Protein AF-A0A259NEH1-F1 (afdb_monomer_lite)

pLDDT: mean 72.56, std 15.5, range [37.28, 90.88]

Secondary structure (DSSP, 8-state):
-HHHHTT--TTTS-SEEEEE-TT----SHHHHHHHHHHHHHHHHTT-EEEEES--HHHHHH-SSGGGT----TTT-TT---------

Radius of gyration: 13.17 Å; chains: 1; bounding box: 35×33×28 Å

Sequence (87 aa):
MAQFQNLFSPKEDPEHVVIEFKRSKVMDHSAVEAIDTLAARYQAEGKRLHLRHLSPDCLELLEKAKEMVEVNTYEDPHYHIADSKLG

Foldseek 3Di:
DVPPLVVDDLQPDDLEAEDECPPPPPPDPVVLVSLLVNLVSNVVVNGAYEYEPDDPVSLVSRDRCVVRYDYPCPVPVPDDPPPPPDD

Structure (mmCIF, N/CA/C/O backbone):
data_AF-A0A259NEH1-F1
#
_entry.id   AF-A0A259NEH1-F1
#
loop_
_atom_site.group_PDB
_atom_site.id
_atom_site.type_symbol
_atom_site.label_atom_id
_atom_site.label_alt_id
_atom_site.label_comp_id
_atom_site.label_asym_id
_atom_site.label_entity_id
_atom_site.label_seq_id
_atom_site.pdbx_PDB_ins_code
_atom_site.Cartn_x
_atom_site.Cartn_y
_atom_site.Cartn_z
_atom_site.occupancy
_atom_site.B_iso_or_equiv
_atom_site.auth_seq_id
_atom_site.auth_comp_id
_atom_site.auth_asym_id
_atom_site.auth_atom_id
_atom_site.pdbx_PDB_model_num
ATOM 1 N N . MET A 1 1 ? 6.759 13.472 -2.013 1.00 49.53 1 MET A N 1
ATOM 2 C CA . MET A 1 1 ? 6.488 12.250 -1.216 1.00 49.53 1 MET A CA 1
ATOM 3 C C . MET A 1 1 ? 5.207 12.335 -0.376 1.00 49.53 1 MET A C 1
ATOM 5 O O . MET A 1 1 ? 4.532 11.325 -0.270 1.00 49.53 1 MET A O 1
ATOM 9 N N . ALA A 1 2 ? 4.788 13.503 0.137 1.00 53.62 2 ALA A N 1
ATOM 10 C CA . ALA A 1 2 ? 3.552 13.632 0.937 1.00 53.62 2 ALA A CA 1
ATOM 11 C C . ALA A 1 2 ? 2.220 13.430 0.170 1.00 53.62 2 ALA A C 1
ATOM 13 O O . ALA A 1 2 ? 1.168 13.306 0.784 1.00 53.62 2 ALA A O 1
ATOM 14 N N . GLN A 1 3 ? 2.235 13.399 -1.165 1.00 66.25 3 GLN A N 1
ATOM 15 C CA . GLN A 1 3 ? 1.000 13.441 -1.953 1.00 66.25 3 GLN A CA 1
ATOM 16 C C . GLN A 1 3 ? 0.309 12.079 -2.110 1.00 66.25 3 GLN A C 1
ATOM 18 O O . GLN A 1 3 ? -0.903 12.060 -2.247 1.00 66.25 3 GLN A O 1
ATOM 23 N N . PHE A 1 4 ? 1.040 10.957 -2.045 1.00 75.44 4 PHE A N 1
ATOM 24 C CA . PHE A 1 4 ? 0.453 9.613 -2.172 1.00 75.44 4 PHE A CA 1
ATOM 25 C C . PHE A 1 4 ? -0.307 9.199 -0.909 1.00 75.44 4 PHE A C 1
ATOM 27 O O . PHE A 1 4 ? -1.455 8.790 -0.990 1.00 75.44 4 PHE A O 1
ATOM 34 N N . GLN A 1 5 ? 0.301 9.366 0.269 1.00 75.56 5 GLN A N 1
ATOM 35 C CA . GLN A 1 5 ? -0.304 8.941 1.538 1.00 75.56 5 GLN A CA 1
ATOM 36 C C . GLN A 1 5 ? -1.573 9.727 1.897 1.00 75.56 5 GLN A C 1
ATOM 38 O O . GLN A 1 5 ? -2.421 9.204 2.614 1.00 75.56 5 GLN A O 1
ATOM 43 N N . ASN A 1 6 ? -1.704 10.960 1.398 1.00 81.12 6 ASN A N 1
ATOM 44 C CA . ASN A 1 6 ? -2.885 11.802 1.600 1.00 81.12 6 ASN A CA 1
ATOM 45 C C . ASN A 1 6 ? -4.081 11.391 0.728 1.00 81.12 6 ASN A C 1
ATOM 47 O O . ASN A 1 6 ? -5.171 11.914 0.926 1.00 81.12 6 ASN A O 1
ATOM 51 N N . LEU A 1 7 ? -3.888 10.485 -0.238 1.00 82.44 7 LEU A N 1
ATOM 52 C CA . LEU A 1 7 ? -4.984 9.932 -1.041 1.00 82.44 7 LEU A CA 1
ATOM 53 C C . LEU A 1 7 ? -5.773 8.857 -0.288 1.00 82.44 7 LEU A C 1
ATOM 55 O O . LEU A 1 7 ? -6.816 8.432 -0.772 1.00 82.44 7 LEU A O 1
ATOM 59 N N . PHE A 1 8 ? -5.268 8.414 0.864 1.00 85.62 8 PHE A N 1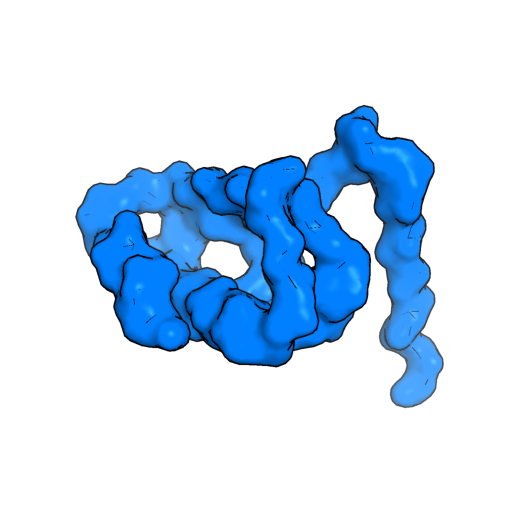
ATOM 60 C CA . PHE A 1 8 ? -5.811 7.298 1.621 1.00 85.62 8 PHE A CA 1
ATOM 61 C C . PHE A 1 8 ? -6.159 7.737 3.040 1.00 85.62 8 PHE A C 1
ATOM 63 O O . PHE A 1 8 ? -5.366 8.392 3.728 1.00 85.62 8 PHE A O 1
ATOM 70 N N . SER A 1 9 ? -7.321 7.294 3.501 1.00 88.12 9 SER A N 1
ATOM 71 C CA . SER A 1 9 ? -7.831 7.525 4.844 1.00 88.12 9 SER A CA 1
ATOM 72 C C . SER A 1 9 ? -8.057 6.173 5.514 1.00 88.12 9 SER A C 1
ATOM 74 O O . SER A 1 9 ? -9.194 5.714 5.568 1.00 88.12 9 SER A O 1
ATOM 76 N N . PRO A 1 10 ? -7.02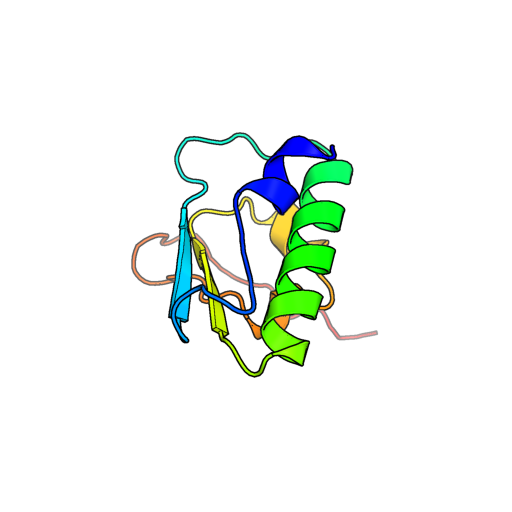4 5.537 6.109 1.00 88.69 10 PRO A N 1
ATOM 77 C CA . PRO A 1 10 ? -7.129 4.184 6.658 1.00 88.69 10 PRO A CA 1
ATOM 78 C C . PRO A 1 10 ? -8.291 3.973 7.626 1.00 88.69 10 PRO A C 1
ATOM 80 O O . PRO A 1 10 ? -8.767 2.859 7.746 1.00 88.69 10 PRO A O 1
ATOM 83 N N . LYS A 1 11 ? -8.794 5.017 8.293 1.00 87.94 11 LYS A N 1
ATOM 84 C CA . LYS A 1 11 ? -9.982 4.936 9.158 1.00 87.94 11 LYS A CA 1
ATOM 85 C C . LYS A 1 11 ? -11.301 4.884 8.389 1.00 87.94 11 LYS A C 1
ATOM 87 O O . LYS A 1 11 ? -12.187 4.128 8.773 1.00 87.94 11 LYS A O 1
ATOM 92 N N . GLU A 1 12 ? -11.408 5.634 7.302 1.00 90.50 12 GLU A N 1
ATOM 93 C CA . GLU A 1 12 ? -12.630 5.783 6.501 1.00 90.50 12 GLU A CA 1
ATOM 94 C C . GLU A 1 12 ? -12.687 4.809 5.319 1.00 90.50 12 GLU A C 1
ATOM 96 O O . GLU A 1 12 ? -13.765 4.495 4.823 1.00 90.50 12 GLU A O 1
ATOM 101 N N . ASP A 1 13 ? -11.535 4.293 4.899 1.00 90.81 13 ASP A N 1
ATOM 102 C CA . ASP A 1 13 ? -11.421 3.367 3.781 1.00 90.81 13 ASP A CA 1
ATOM 103 C C . ASP A 1 13 ? -12.089 2.012 4.075 1.00 90.81 13 ASP A C 1
ATOM 105 O O . ASP A 1 13 ? -12.231 1.619 5.236 1.00 90.81 13 ASP A O 1
ATOM 109 N N . PRO A 1 14 ? -12.499 1.254 3.048 1.00 90.88 14 PRO A N 1
ATOM 110 C CA . PRO A 1 14 ? -13.062 -0.079 3.242 1.00 90.88 14 PRO A CA 1
ATOM 111 C C . PRO A 1 14 ? -12.050 -1.050 3.870 1.00 90.88 14 PRO A C 1
ATOM 113 O O . PRO A 1 14 ? -10.841 -0.835 3.831 1.00 90.88 14 PRO A O 1
ATOM 116 N N . GLU A 1 15 ? -12.552 -2.157 4.429 1.00 88.44 15 GLU A N 1
ATOM 117 C CA . GLU A 1 15 ? -11.718 -3.206 5.040 1.00 88.44 15 GLU A CA 1
ATOM 118 C C . GLU A 1 15 ? -10.691 -3.789 4.053 1.00 88.44 15 GLU A C 1
ATOM 120 O O . GLU A 1 15 ? -9.601 -4.175 4.463 1.00 88.44 15 GLU A O 1
ATOM 125 N N . HIS A 1 16 ? -11.019 -3.812 2.758 1.00 87.62 16 HIS A N 1
ATOM 126 C CA . HIS A 1 16 ? -10.136 -4.274 1.689 1.00 87.62 16 HIS A CA 1
ATOM 127 C C . HIS A 1 16 ? -9.910 -3.136 0.701 1.00 87.62 16 HIS A C 1
ATOM 129 O O . HIS A 1 16 ? -10.844 -2.696 0.029 1.00 87.62 16 HIS A O 1
ATOM 135 N N . VAL A 1 17 ? -8.665 -2.684 0.590 1.00 88.56 17 VAL A N 1
ATOM 136 C CA . VAL A 1 17 ? -8.240 -1.663 -0.374 1.00 88.56 17 VAL A CA 1
ATOM 137 C C . VAL A 1 17 ? -7.318 -2.298 -1.397 1.00 88.56 17 VAL A C 1
ATOM 139 O O . VAL A 1 17 ? -6.417 -3.039 -1.029 1.00 88.56 17 VAL A O 1
ATOM 142 N N . VAL A 1 18 ? -7.525 -2.008 -2.681 1.00 85.94 18 VAL A N 1
ATOM 143 C CA . VAL A 1 18 ? -6.679 -2.512 -3.771 1.00 85.94 18 VAL A CA 1
ATOM 144 C C . VAL A 1 18 ? -5.974 -1.338 -4.444 1.00 85.94 18 VAL A C 1
ATOM 146 O O . VAL A 1 18 ? -6.634 -0.391 -4.871 1.00 85.94 18 VAL A O 1
ATOM 149 N N . ILE A 1 19 ? -4.647 -1.403 -4.564 1.00 83.06 19 ILE A N 1
ATOM 150 C CA . ILE A 1 19 ? -3.826 -0.406 -5.263 1.00 83.06 19 ILE A CA 1
ATOM 151 C C . ILE A 1 19 ? -3.197 -1.044 -6.501 1.00 83.06 19 ILE A C 1
ATOM 153 O O . ILE A 1 19 ? -2.484 -2.044 -6.417 1.00 83.06 19 ILE A O 1
ATOM 157 N N . GLU A 1 20 ? -3.467 -0.440 -7.655 1.00 81.31 20 GLU A N 1
ATOM 158 C CA . GLU A 1 20 ? -3.064 -0.930 -8.971 1.00 81.31 20 GLU A CA 1
ATOM 159 C C . GLU A 1 20 ? -1.896 -0.105 -9.538 1.00 81.31 20 GLU A C 1
ATOM 161 O O . GLU A 1 20 ? -2.044 1.090 -9.810 1.00 81.31 20 GLU A O 1
ATOM 166 N N . PHE A 1 21 ? -0.739 -0.743 -9.742 1.00 76.00 21 PHE A N 1
ATOM 167 C CA . PHE A 1 21 ? 0.487 -0.100 -10.225 1.00 76.00 21 PHE A CA 1
ATOM 168 C C . PHE A 1 21 ? 0.733 -0.266 -11.733 1.00 76.00 21 PHE A C 1
ATOM 170 O O . PHE A 1 21 ? 1.699 0.290 -12.247 1.00 76.00 21 PHE A O 1
ATOM 177 N N . LYS A 1 22 ? -0.179 -0.896 -12.490 1.00 67.88 22 LYS A N 1
ATOM 178 C CA . LYS A 1 22 ? -0.067 -1.162 -13.946 1.00 67.88 22 LYS A CA 1
ATOM 179 C C . LYS A 1 22 ? 0.328 0.028 -14.841 1.00 67.88 22 LYS A C 1
ATOM 181 O O . LYS A 1 22 ? 0.807 -0.173 -15.954 1.00 67.88 22 LYS A O 1
ATOM 186 N N . ARG A 1 23 ? 0.108 1.275 -14.407 1.00 59.84 23 ARG A N 1
ATOM 187 C CA . ARG A 1 23 ? 0.494 2.501 -15.145 1.00 59.84 23 ARG A CA 1
ATOM 188 C C . ARG A 1 23 ? 1.511 3.381 -14.419 1.00 59.84 23 ARG A C 1
ATOM 190 O O . ARG A 1 23 ? 1.857 4.445 -14.925 1.00 59.84 23 ARG A O 1
ATOM 197 N N . SER A 1 24 ? 1.978 2.958 -13.251 1.00 59.44 24 SER A N 1
ATOM 198 C CA . SER A 1 24 ? 2.921 3.708 -12.434 1.00 59.44 24 SER A CA 1
ATOM 199 C C . SER A 1 24 ? 4.274 3.013 -12.477 1.00 59.44 24 SER A C 1
ATOM 201 O O . SER A 1 24 ? 4.429 1.898 -11.990 1.00 59.44 24 SER A O 1
ATOM 203 N N . LYS A 1 25 ? 5.279 3.667 -13.063 1.00 56.94 25 LYS A N 1
ATOM 204 C CA . LYS A 1 25 ? 6.671 3.240 -12.903 1.00 56.94 25 LYS A CA 1
ATOM 205 C C . LYS A 1 25 ? 7.122 3.640 -11.500 1.00 56.94 25 LYS A C 1
ATOM 207 O O . LYS A 1 25 ? 7.619 4.742 -11.292 1.00 56.94 25 LYS A O 1
ATOM 212 N N . VAL A 1 26 ? 6.902 2.754 -10.536 1.00 56.41 26 VAL A N 1
ATOM 213 C CA . VAL A 1 26 ? 7.480 2.860 -9.193 1.00 56.41 26 VAL A CA 1
ATOM 214 C C . VAL A 1 26 ? 8.980 2.602 -9.344 1.00 56.41 26 VAL A C 1
ATOM 216 O O . VAL A 1 26 ? 9.391 1.458 -9.500 1.00 56.41 26 VAL A O 1
ATOM 219 N N . MET A 1 27 ? 9.780 3.665 -9.443 1.00 56.03 27 MET A N 1
ATOM 220 C CA . MET A 1 27 ? 11.216 3.571 -9.766 1.00 56.03 27 MET A CA 1
ATOM 221 C C . MET A 1 27 ? 12.146 4.123 -8.683 1.00 56.03 27 MET A C 1
ATOM 223 O O . MET A 1 27 ? 13.356 4.028 -8.840 1.00 56.03 27 MET A O 1
ATOM 227 N N . ASP A 1 28 ? 11.611 4.625 -7.567 1.00 67.06 28 ASP A N 1
ATOM 228 C CA . ASP A 1 28 ? 12.419 5.253 -6.521 1.00 67.06 28 ASP A CA 1
ATOM 229 C C . ASP A 1 28 ? 12.123 4.645 -5.145 1.00 67.06 28 ASP A C 1
ATOM 231 O O . ASP A 1 28 ? 10.962 4.441 -4.785 1.00 67.06 28 ASP A O 1
ATOM 235 N N . HIS A 1 29 ? 13.167 4.438 -4.335 1.00 69.19 29 HIS A N 1
ATOM 236 C CA . HIS A 1 29 ? 13.091 3.933 -2.950 1.00 69.19 29 HIS A CA 1
ATOM 237 C C . HIS A 1 29 ? 12.022 4.630 -2.095 1.00 69.19 29 HIS A C 1
ATOM 239 O O . HIS A 1 29 ? 11.363 4.016 -1.260 1.00 69.19 29 HIS A O 1
ATOM 245 N N . SER A 1 30 ? 11.802 5.916 -2.356 1.00 76.88 30 SER A N 1
ATOM 246 C CA . SER A 1 30 ? 10.787 6.720 -1.681 1.00 76.88 30 SER A CA 1
ATOM 247 C C . SER A 1 30 ? 9.347 6.238 -1.846 1.00 76.88 30 SER A C 1
ATOM 249 O O . SER A 1 30 ? 8.509 6.454 -0.970 1.00 76.88 30 SER A O 1
ATOM 251 N N . ALA A 1 31 ? 9.033 5.599 -2.969 1.00 76.19 31 ALA A N 1
ATOM 252 C CA . ALA A 1 31 ? 7.706 5.070 -3.218 1.00 76.19 31 ALA A CA 1
ATOM 253 C C . ALA A 1 31 ? 7.479 3.762 -2.448 1.00 76.19 31 ALA A C 1
ATOM 255 O O . ALA A 1 31 ? 6.391 3.561 -1.913 1.00 76.19 31 ALA A O 1
ATOM 256 N N . VAL A 1 32 ? 8.517 2.929 -2.321 1.00 79.69 32 VAL A N 1
ATOM 257 C CA . VAL A 1 32 ? 8.496 1.717 -1.488 1.00 79.69 32 VAL A CA 1
ATOM 258 C C . VAL A 1 32 ? 8.252 2.087 -0.025 1.00 79.69 32 VAL A C 1
ATOM 260 O O . VAL A 1 32 ? 7.336 1.555 0.593 1.00 79.69 32 VAL A O 1
ATOM 263 N N . GLU A 1 33 ? 8.985 3.067 0.508 1.00 84.62 33 GLU A N 1
ATOM 264 C CA . GLU A 1 33 ? 8.805 3.537 1.890 1.00 84.62 33 GLU A CA 1
ATOM 265 C C . GLU A 1 33 ? 7.393 4.096 2.134 1.00 84.62 33 GLU A C 1
ATOM 267 O O . GLU A 1 33 ? 6.772 3.848 3.172 1.00 84.62 33 GLU A O 1
ATOM 272 N N . ALA A 1 34 ? 6.845 4.828 1.159 1.00 84.38 34 ALA A N 1
ATOM 273 C CA . ALA A 1 34 ? 5.490 5.356 1.251 1.00 84.38 34 ALA A CA 1
ATOM 274 C C . ALA A 1 34 ? 4.428 4.246 1.267 1.00 84.38 34 ALA A C 1
ATOM 276 O O . ALA A 1 34 ? 3.453 4.360 2.012 1.00 84.38 34 ALA A O 1
ATOM 277 N N . ILE A 1 35 ? 4.618 3.187 0.476 1.00 85.00 35 ILE A N 1
ATOM 278 C CA . ILE A 1 35 ? 3.756 1.999 0.471 1.00 85.00 35 ILE A CA 1
ATOM 279 C C . ILE A 1 35 ? 3.868 1.259 1.803 1.00 85.00 35 ILE A C 1
ATOM 281 O O . ILE A 1 35 ? 2.844 0.914 2.385 1.00 85.00 35 ILE A O 1
ATOM 285 N N . ASP A 1 36 ? 5.080 1.058 2.315 1.00 87.00 36 ASP A N 1
ATOM 286 C CA . ASP A 1 36 ? 5.306 0.334 3.566 1.00 87.00 36 ASP A CA 1
ATOM 287 C C . ASP A 1 36 ? 4.701 1.071 4.771 1.00 87.00 36 ASP A C 1
ATOM 289 O O . ASP A 1 36 ? 4.012 0.487 5.610 1.00 87.00 36 ASP A O 1
ATOM 293 N N . THR A 1 37 ? 4.853 2.398 4.793 1.00 88.50 37 THR A N 1
ATOM 294 C CA . THR A 1 37 ? 4.194 3.277 5.769 1.00 88.50 37 THR A CA 1
ATOM 295 C C . THR A 1 37 ? 2.675 3.186 5.666 1.00 88.50 37 THR A C 1
ATOM 297 O O . THR A 1 37 ? 1.983 3.143 6.684 1.00 88.50 37 THR A O 1
ATOM 300 N N . LEU A 1 38 ? 2.132 3.158 4.447 1.00 87.69 38 LEU A N 1
ATOM 301 C CA . LEU A 1 38 ? 0.697 3.035 4.232 1.00 87.69 38 LEU A CA 1
ATOM 302 C C . LEU A 1 38 ? 0.182 1.677 4.721 1.00 87.69 38 LEU A C 1
ATOM 304 O O . LEU A 1 38 ? -0.761 1.641 5.505 1.00 87.69 38 LEU A O 1
ATOM 308 N N . ALA A 1 39 ? 0.834 0.582 4.333 1.00 87.31 39 ALA A N 1
ATOM 309 C CA . ALA A 1 39 ? 0.487 -0.769 4.760 1.00 87.31 39 ALA A CA 1
ATOM 310 C C . ALA A 1 39 ? 0.476 -0.893 6.288 1.00 87.31 39 ALA A C 1
ATOM 312 O O . ALA A 1 39 ? -0.506 -1.368 6.851 1.00 87.31 39 ALA A O 1
ATOM 313 N N . ALA A 1 40 ? 1.490 -0.349 6.971 1.00 88.50 40 ALA A N 1
ATOM 314 C CA . ALA A 1 40 ? 1.535 -0.319 8.432 1.00 88.50 40 ALA A CA 1
ATOM 315 C C . ALA A 1 40 ? 0.328 0.410 9.051 1.00 88.50 40 ALA A C 1
ATOM 317 O O . ALA A 1 40 ? -0.215 -0.031 10.063 1.00 88.50 40 ALA A O 1
ATOM 318 N N . ARG A 1 41 ? -0.126 1.514 8.438 1.00 89.94 41 ARG A N 1
ATOM 319 C CA . ARG A 1 41 ? -1.315 2.250 8.899 1.00 89.94 41 ARG A CA 1
ATOM 320 C C . ARG A 1 41 ? -2.595 1.438 8.714 1.00 89.94 41 ARG A C 1
ATOM 322 O O . ARG A 1 41 ? -3.427 1.440 9.611 1.00 89.94 41 ARG A O 1
ATOM 329 N N . TYR A 1 42 ? -2.759 0.743 7.589 1.00 89.88 42 TYR A N 1
ATOM 330 C CA . TYR A 1 42 ? -3.925 -0.123 7.380 1.00 89.88 42 TYR A CA 1
ATOM 331 C C . TYR A 1 42 ? -3.905 -1.337 8.307 1.00 89.88 42 TYR A C 1
ATOM 333 O O . TYR A 1 42 ? -4.930 -1.654 8.902 1.00 89.88 42 TYR A O 1
ATOM 341 N N . GLN A 1 43 ? -2.741 -1.958 8.500 1.00 87.06 43 GLN A N 1
ATOM 342 C CA . GLN A 1 43 ? -2.571 -3.072 9.428 1.00 87.06 43 GLN A CA 1
ATOM 343 C C . GLN A 1 43 ? -2.921 -2.664 10.866 1.00 87.06 43 GLN A C 1
ATOM 345 O O . GLN A 1 43 ? -3.608 -3.409 11.561 1.00 87.06 43 GLN A O 1
ATOM 350 N N . ALA A 1 44 ? -2.515 -1.464 11.296 1.00 89.38 44 ALA A N 1
ATOM 351 C CA . ALA A 1 44 ? -2.860 -0.921 12.611 1.00 89.38 44 ALA A CA 1
ATOM 352 C C . ALA A 1 44 ? -4.373 -0.695 12.799 1.00 89.38 44 ALA A C 1
ATOM 354 O O . ALA A 1 44 ? -4.876 -0.824 13.912 1.00 89.38 44 ALA A O 1
ATOM 355 N N . GLU A 1 45 ? -5.100 -0.399 11.721 1.00 90.38 45 GLU A N 1
ATOM 356 C CA . GLU A 1 45 ? -6.566 -0.278 11.709 1.00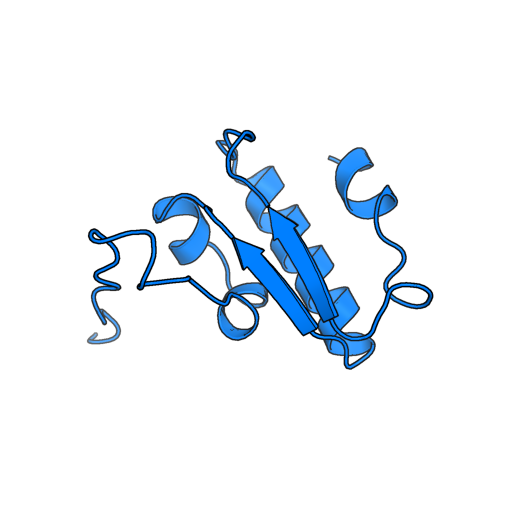 90.38 45 GLU A CA 1
ATOM 357 C C . GLU A 1 45 ? -7.268 -1.630 11.442 1.00 90.38 45 GLU A C 1
ATOM 359 O O . GLU A 1 45 ? -8.490 -1.679 11.311 1.00 90.38 45 GLU A O 1
ATOM 364 N N . GLY A 1 46 ? -6.518 -2.738 11.346 1.00 89.19 46 GLY A N 1
ATOM 365 C CA . GLY A 1 46 ? -7.053 -4.080 11.085 1.00 89.19 46 GLY A CA 1
ATOM 366 C C . GLY A 1 46 ? -7.557 -4.297 9.655 1.00 89.19 46 GLY A C 1
ATOM 367 O O . GLY A 1 46 ? -8.338 -5.213 9.409 1.00 89.19 46 GLY A O 1
ATOM 368 N N . LYS A 1 47 ? -7.131 -3.456 8.710 1.00 89.69 47 LYS A N 1
ATOM 369 C CA . LYS A 1 47 ? -7.572 -3.469 7.312 1.00 89.69 47 LYS A CA 1
ATOM 370 C C . LYS A 1 47 ? -6.527 -4.104 6.404 1.00 89.69 47 LYS A C 1
ATOM 372 O O . LYS A 1 47 ? -5.333 -4.104 6.701 1.00 89.69 47 LYS A O 1
ATOM 377 N N . ARG A 1 48 ? -6.982 -4.644 5.275 1.00 84.50 48 ARG A N 1
ATOM 378 C CA . ARG A 1 48 ? -6.162 -5.352 4.287 1.00 84.50 48 ARG A CA 1
ATOM 379 C C . ARG A 1 48 ? -5.946 -4.486 3.058 1.00 84.50 48 ARG A C 1
ATOM 381 O O . ARG A 1 48 ? -6.858 -3.819 2.574 1.00 84.50 48 ARG A O 1
ATOM 388 N N . LEU A 1 49 ? -4.721 -4.515 2.557 1.00 86.00 49 LEU A N 1
ATOM 389 C CA . LEU A 1 49 ? -4.253 -3.628 1.510 1.00 86.00 49 LEU A CA 1
ATOM 390 C C . LEU A 1 49 ? -3.555 -4.472 0.451 1.00 86.00 49 LEU A C 1
ATOM 392 O O . LEU A 1 49 ? -2.465 -4.973 0.681 1.00 86.00 49 LEU A O 1
ATOM 396 N N . HIS A 1 50 ? -4.201 -4.625 -0.695 1.00 84.31 50 HIS A N 1
ATOM 397 C CA . HIS A 1 50 ? -3.794 -5.494 -1.788 1.00 84.31 50 HIS A CA 1
ATOM 398 C C . HIS A 1 50 ? -3.051 -4.685 -2.845 1.00 84.31 50 HIS A C 1
ATOM 400 O O . HIS A 1 50 ? -3.629 -3.790 -3.462 1.00 84.31 50 HIS A O 1
ATOM 406 N N . LEU A 1 51 ? -1.780 -4.991 -3.087 1.00 80.00 51 LEU A N 1
ATOM 407 C CA . LEU A 1 51 ? -0.978 -4.294 -4.095 1.00 80.00 51 LEU A CA 1
ATOM 408 C C . LEU A 1 51 ? -0.831 -5.158 -5.358 1.00 80.00 51 LEU A C 1
ATOM 410 O O . LEU A 1 51 ? -0.430 -6.315 -5.264 1.00 80.00 51 LEU A O 1
ATOM 414 N N . ARG A 1 52 ? -1.132 -4.607 -6.542 1.00 80.00 52 ARG A N 1
ATOM 415 C CA . ARG A 1 52 ? -1.109 -5.335 -7.829 1.00 80.00 52 ARG A CA 1
ATOM 416 C C . ARG A 1 52 ? -0.163 -4.710 -8.852 1.00 80.00 52 ARG A C 1
ATOM 418 O O . ARG A 1 52 ? -0.004 -3.493 -8.882 1.00 80.00 52 ARG A O 1
ATOM 425 N N . HIS A 1 53 ? 0.433 -5.554 -9.699 1.00 75.75 53 HIS A N 1
ATOM 426 C CA . HIS A 1 53 ? 1.377 -5.175 -10.765 1.00 75.75 53 HIS A CA 1
ATOM 427 C C . HIS A 1 53 ? 2.552 -4.301 -10.284 1.00 75.75 53 HIS A C 1
ATOM 429 O O . HIS A 1 53 ? 3.003 -3.394 -10.986 1.00 75.75 53 HIS A O 1
ATOM 435 N N . LEU A 1 54 ? 3.044 -4.564 -9.070 1.00 75.00 54 LEU A N 1
ATOM 436 C CA . LEU A 1 54 ? 4.315 -4.014 -8.604 1.00 75.00 54 LEU A CA 1
ATOM 437 C C . LEU A 1 54 ? 5.475 -4.714 -9.301 1.00 75.00 54 LEU A C 1
ATOM 439 O O . LEU A 1 54 ? 5.459 -5.932 -9.477 1.00 75.00 54 LEU A O 1
ATOM 443 N N . SER A 1 55 ? 6.507 -3.942 -9.634 1.00 73.56 55 SER A N 1
ATOM 444 C CA . SER A 1 55 ? 7.772 -4.499 -10.103 1.00 73.56 55 SER A CA 1
ATOM 445 C C . SER A 1 55 ? 8.364 -5.444 -9.045 1.00 73.56 55 SER A C 1
ATOM 447 O O . SER A 1 55 ? 8.310 -5.117 -7.854 1.00 73.56 55 SER A O 1
ATOM 449 N N . PRO A 1 56 ? 8.975 -6.570 -9.448 1.00 71.94 56 PRO A N 1
ATOM 450 C CA . PRO A 1 56 ? 9.545 -7.549 -8.523 1.00 71.94 56 PRO A CA 1
ATOM 451 C C . PRO A 1 56 ? 10.596 -6.935 -7.592 1.00 71.94 56 PRO A C 1
ATOM 453 O O . PRO A 1 56 ? 10.554 -7.188 -6.392 1.00 71.94 56 PRO A O 1
ATOM 456 N N . ASP A 1 57 ? 11.436 -6.032 -8.101 1.00 74.88 57 ASP A N 1
ATOM 457 C CA . ASP A 1 57 ? 12.446 -5.337 -7.291 1.00 74.88 57 ASP A CA 1
ATOM 458 C C . ASP A 1 57 ? 11.817 -4.513 -6.156 1.00 74.88 57 ASP A C 1
ATOM 460 O O . ASP A 1 57 ? 12.354 -4.434 -5.056 1.00 74.88 57 ASP A O 1
ATOM 464 N N . CYS A 1 58 ? 10.642 -3.913 -6.387 1.00 74.50 58 CYS A N 1
ATOM 465 C CA . CYS A 1 58 ? 9.929 -3.191 -5.333 1.00 74.50 58 CYS A CA 1
ATOM 466 C C . CYS A 1 58 ? 9.400 -4.150 -4.268 1.00 74.50 58 CYS A C 1
ATOM 468 O O . CYS A 1 58 ? 9.446 -3.809 -3.093 1.00 74.50 58 CYS A O 1
ATOM 470 N N . LEU A 1 59 ? 8.918 -5.333 -4.661 1.00 75.25 59 LEU A N 1
ATOM 471 C CA . LEU A 1 59 ? 8.391 -6.333 -3.729 1.00 75.25 59 LEU A CA 1
ATOM 472 C C . LEU A 1 59 ? 9.468 -6.871 -2.786 1.00 75.25 59 LEU A C 1
ATOM 474 O O . LEU A 1 59 ? 9.172 -7.132 -1.622 1.00 75.25 59 LEU A O 1
ATOM 478 N N . GLU A 1 60 ? 10.705 -7.017 -3.261 1.00 76.38 60 GLU A N 1
ATOM 479 C CA . GLU A 1 60 ? 11.827 -7.432 -2.412 1.00 76.38 60 GLU A CA 1
ATOM 480 C C . GLU A 1 60 ? 12.195 -6.382 -1.361 1.00 76.38 60 GLU A C 1
ATOM 482 O O . GLU A 1 60 ? 12.643 -6.736 -0.273 1.00 76.38 60 GLU A O 1
ATOM 487 N N . LEU A 1 61 ? 11.957 -5.104 -1.664 1.00 78.88 61 LEU A N 1
ATOM 488 C CA . LEU A 1 61 ? 12.227 -3.984 -0.765 1.00 78.88 61 LEU A CA 1
ATOM 489 C C . LEU A 1 61 ? 11.087 -3.708 0.231 1.00 78.88 61 LEU A C 1
ATOM 491 O O . LEU A 1 61 ? 11.275 -2.912 1.149 1.00 78.88 61 LEU A O 1
ATOM 495 N N . LEU A 1 62 ? 9.911 -4.325 0.064 1.00 78.94 62 LEU A N 1
ATOM 496 C CA . LEU A 1 62 ? 8.813 -4.205 1.025 1.00 78.94 62 LEU A CA 1
ATOM 497 C C . LEU A 1 62 ? 9.078 -5.095 2.244 1.00 78.94 62 LEU A C 1
ATOM 499 O O . LEU A 1 62 ? 9.320 -6.295 2.106 1.00 78.94 62 LEU A O 1
ATOM 503 N N . GLU A 1 63 ? 8.944 -4.527 3.442 1.00 79.38 63 GLU A N 1
ATOM 504 C CA . GLU A 1 63 ? 9.069 -5.276 4.695 1.00 79.38 63 GLU A CA 1
ATOM 505 C C . GLU A 1 63 ? 7.695 -5.591 5.295 1.00 79.38 63 GLU A C 1
ATOM 507 O O . GLU A 1 63 ? 7.333 -6.758 5.433 1.00 79.38 63 GLU A O 1
ATOM 512 N N . LYS A 1 64 ? 6.894 -4.565 5.601 1.00 79.50 64 LYS A N 1
ATOM 513 C CA . LYS A 1 64 ? 5.578 -4.687 6.255 1.00 79.50 64 LYS A CA 1
ATOM 514 C C . LYS A 1 64 ? 4.468 -4.931 5.251 1.00 79.50 64 LYS A C 1
ATOM 516 O O . LYS A 1 64 ? 3.561 -5.721 5.491 1.00 79.50 64 LYS A O 1
ATOM 521 N N . ALA A 1 65 ? 4.544 -4.271 4.098 1.00 79.75 65 ALA A N 1
ATOM 522 C CA . ALA A 1 65 ? 3.554 -4.458 3.046 1.00 79.75 65 ALA A CA 1
ATOM 523 C C . ALA A 1 65 ? 3.610 -5.866 2.434 1.00 79.75 65 ALA A C 1
ATOM 525 O O . ALA A 1 65 ? 2.610 -6.311 1.881 1.00 79.75 65 ALA A O 1
ATOM 526 N N . LYS A 1 66 ? 4.742 -6.580 2.557 1.00 75.50 66 LYS A N 1
ATOM 527 C CA . LYS A 1 66 ? 4.980 -7.899 1.950 1.00 75.50 66 LYS A CA 1
ATOM 528 C C . LYS A 1 66 ? 3.928 -8.942 2.329 1.00 75.50 66 LYS A C 1
ATOM 530 O O . LYS A 1 66 ? 3.500 -9.703 1.471 1.00 75.50 66 LYS A O 1
ATOM 535 N N . GLU A 1 67 ? 3.473 -8.942 3.580 1.00 73.25 67 GLU A N 1
ATOM 536 C CA . GLU A 1 67 ? 2.430 -9.860 4.067 1.00 73.25 67 GLU A CA 1
ATOM 537 C C . GLU A 1 67 ? 1.020 -9.491 3.579 1.00 73.25 67 GLU A C 1
ATOM 539 O O . GLU A 1 67 ? 0.096 -10.300 3.647 1.00 73.25 67 GLU A O 1
ATOM 544 N N . MET A 1 68 ? 0.844 -8.261 3.098 1.00 72.06 68 MET A N 1
ATOM 545 C CA . MET A 1 68 ? -0.429 -7.732 2.610 1.00 72.06 68 MET A CA 1
ATOM 546 C C . MET A 1 68 ? -0.514 -7.765 1.076 1.00 72.06 68 MET A C 1
ATOM 548 O O . MET A 1 68 ? -1.591 -7.590 0.512 1.00 72.06 68 MET A O 1
ATOM 552 N N . VAL A 1 69 ? 0.597 -8.028 0.379 1.00 68.94 69 VAL A N 1
ATOM 553 C CA . VAL A 1 69 ? 0.621 -8.095 -1.083 1.00 68.94 69 VAL A CA 1
ATOM 554 C C . VAL A 1 69 ? 0.026 -9.411 -1.582 1.00 68.94 69 VAL A C 1
ATOM 556 O O . VAL A 1 69 ? 0.644 -10.469 -1.494 1.00 68.94 69 VAL A O 1
ATOM 559 N N . GLU A 1 70 ? -1.136 -9.329 -2.225 1.00 64.81 70 GLU A N 1
ATOM 560 C CA . GLU A 1 70 ? -1.647 -10.400 -3.078 1.00 64.81 70 GLU A CA 1
ATOM 561 C C . GLU A 1 70 ? -1.061 -10.284 -4.489 1.00 64.81 70 GLU A C 1
ATOM 563 O O . GLU A 1 70 ? -1.618 -9.624 -5.375 1.00 64.81 70 GLU A O 1
ATOM 568 N N . VAL A 1 71 ? 0.075 -10.947 -4.718 1.00 59.72 71 VAL A N 1
ATOM 569 C CA . VAL A 1 71 ? 0.615 -11.075 -6.073 1.00 59.72 71 VAL A CA 1
ATOM 570 C C . VAL A 1 71 ? -0.237 -12.082 -6.832 1.00 59.72 71 VAL A C 1
ATOM 572 O O . VAL A 1 71 ? -0.239 -13.275 -6.529 1.00 59.72 71 VAL A O 1
ATOM 575 N N . ASN A 1 72 ? -0.988 -11.598 -7.820 1.00 52.16 72 ASN A N 1
ATOM 576 C CA . ASN A 1 72 ? -1.754 -12.456 -8.716 1.00 52.16 72 ASN A CA 1
ATOM 577 C C . ASN A 1 72 ? -0.796 -13.205 -9.656 1.00 52.16 72 ASN A C 1
ATOM 579 O O . ASN A 1 72 ? -0.548 -12.788 -10.782 1.00 52.16 72 ASN A O 1
ATOM 583 N N . THR A 1 73 ? -0.288 -14.347 -9.195 1.00 50.12 73 THR A N 1
ATOM 584 C CA . THR A 1 73 ? 0.497 -15.316 -9.984 1.00 50.12 73 THR A CA 1
ATOM 585 C C . THR A 1 73 ? -0.250 -15.852 -11.209 1.00 50.12 73 THR A C 1
ATOM 587 O O . THR A 1 73 ? 0.374 -16.388 -12.118 1.00 50.12 73 THR A O 1
ATOM 590 N N . TYR A 1 74 ? -1.579 -15.710 -11.254 1.00 44.59 74 TYR A N 1
ATOM 591 C CA . TYR A 1 74 ? -2.418 -16.193 -12.353 1.00 44.59 74 TYR A CA 1
ATOM 592 C C . TYR A 1 74 ? -2.440 -15.280 -13.590 1.00 44.59 74 TYR A C 1
ATOM 594 O O . TYR A 1 74 ? -2.665 -15.783 -14.688 1.00 44.59 74 TYR A O 1
ATOM 602 N N . GLU A 1 75 ? -2.215 -13.969 -13.442 1.00 46.97 75 GLU A N 1
ATOM 603 C CA . GLU A 1 75 ? -2.188 -13.025 -14.577 1.00 46.97 75 GLU A CA 1
ATOM 604 C C . GLU A 1 75 ? -0.760 -12.678 -15.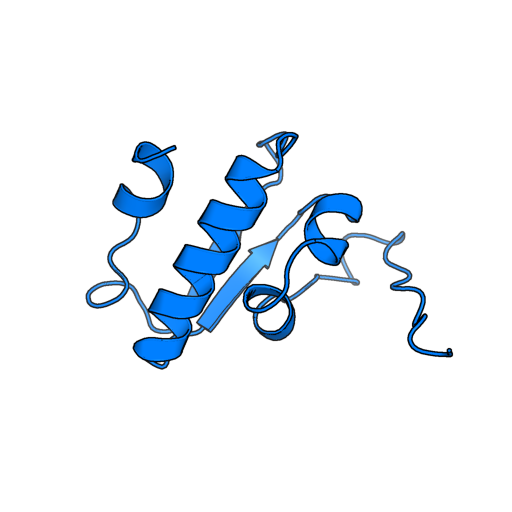034 1.00 46.97 75 GLU A C 1
ATOM 606 O O . GLU A 1 75 ? -0.574 -12.250 -16.173 1.00 46.97 75 GLU A O 1
ATOM 611 N N . ASP A 1 76 ? 0.250 -12.937 -14.197 1.00 48.19 76 ASP A N 1
ATOM 612 C CA . ASP A 1 76 ? 1.662 -12.682 -14.492 1.00 48.19 76 ASP A CA 1
ATOM 613 C C . ASP A 1 76 ? 2.457 -14.010 -14.484 1.00 48.19 76 ASP A C 1
ATOM 615 O O . ASP A 1 76 ? 2.932 -14.450 -13.432 1.00 48.19 76 ASP A O 1
ATOM 619 N N . PRO A 1 77 ? 2.628 -14.688 -15.640 1.00 47.25 77 PRO A N 1
ATOM 620 C CA . PRO A 1 77 ? 3.270 -16.008 -15.719 1.00 47.25 77 PRO A CA 1
ATOM 621 C C . PRO A 1 77 ? 4.766 -16.021 -15.343 1.00 47.25 77 PRO A C 1
ATOM 623 O O . PRO A 1 77 ? 5.402 -17.069 -15.411 1.00 47.25 77 PRO A O 1
ATOM 626 N N . HIS A 1 78 ? 5.343 -14.880 -14.953 1.00 48.88 78 HIS A N 1
ATOM 627 C CA . HIS A 1 78 ? 6.756 -14.730 -14.594 1.00 48.88 78 HIS A CA 1
ATOM 628 C C . HIS A 1 78 ? 7.026 -14.604 -13.091 1.00 48.88 78 HIS A C 1
ATOM 630 O O . HIS A 1 78 ? 8.166 -14.349 -12.700 1.00 48.88 78 HIS A O 1
ATOM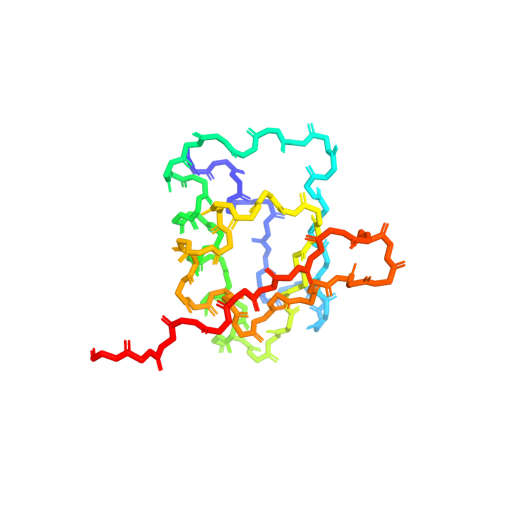 636 N N . TYR A 1 79 ? 6.031 -14.798 -12.224 1.00 49.03 79 TYR A N 1
ATOM 637 C CA . TYR A 1 79 ? 6.256 -14.663 -10.788 1.00 49.03 79 TYR A CA 1
ATOM 638 C C . TYR A 1 79 ? 6.768 -15.963 -10.147 1.00 49.03 79 TYR A C 1
ATOM 640 O O . TYR A 1 79 ? 6.033 -16.708 -9.504 1.00 49.03 79 TYR A O 1
ATOM 648 N N . HIS A 1 80 ? 8.065 -16.225 -10.312 1.00 43.12 80 HIS A N 1
ATOM 649 C CA . HIS A 1 80 ? 8.827 -17.062 -9.388 1.00 43.12 80 HIS A CA 1
ATOM 650 C C . HIS A 1 80 ? 9.401 -16.156 -8.298 1.00 43.12 80 HIS A C 1
ATOM 652 O O . HIS A 1 80 ? 10.458 -15.556 -8.484 1.00 43.12 80 HIS A O 1
ATOM 658 N N . ILE A 1 81 ? 8.727 -16.060 -7.149 1.00 49.22 81 ILE A N 1
ATOM 659 C CA . ILE A 1 81 ? 9.418 -15.617 -5.931 1.00 49.22 81 ILE A CA 1
ATOM 660 C C . ILE A 1 81 ? 10.385 -16.738 -5.600 1.00 49.22 81 ILE A C 1
ATOM 662 O O . ILE A 1 81 ? 9.981 -17.803 -5.132 1.00 49.22 81 ILE A O 1
ATOM 666 N N . ALA A 1 82 ? 11.652 -16.529 -5.933 1.00 43.34 82 ALA A N 1
ATOM 667 C CA . ALA A 1 82 ? 12.709 -17.368 -5.425 1.00 43.34 82 ALA A CA 1
ATOM 668 C C . ALA A 1 82 ? 12.696 -17.211 -3.904 1.00 43.34 82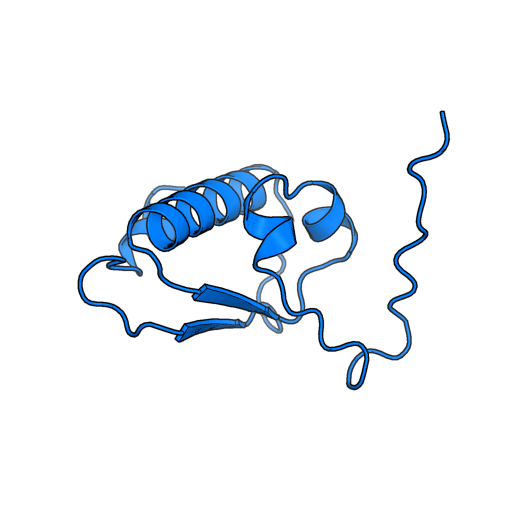 ALA A C 1
ATOM 670 O O . ALA A 1 82 ? 13.018 -16.158 -3.354 1.00 43.34 82 ALA A O 1
ATOM 671 N N . ASP A 1 83 ? 12.267 -18.272 -3.233 1.00 46.31 83 ASP A N 1
ATOM 672 C CA . ASP A 1 83 ? 12.496 -18.472 -1.817 1.00 46.31 83 ASP A CA 1
ATOM 673 C C . ASP A 1 83 ? 14.017 -18.491 -1.616 1.00 46.31 83 ASP A C 1
ATOM 675 O O . ASP A 1 83 ? 14.715 -19.445 -1.953 1.00 46.31 83 ASP A O 1
ATOM 679 N N . SER A 1 84 ? 14.570 -17.354 -1.216 1.00 47.66 84 SER A N 1
ATOM 680 C CA . SER A 1 84 ? 15.972 -17.220 -0.835 1.00 47.66 84 SER A CA 1
ATOM 681 C C . SER A 1 84 ? 16.039 -16.590 0.546 1.00 47.66 84 SER A C 1
ATOM 683 O O . SER A 1 84 ? 16.656 -15.554 0.761 1.00 47.66 84 SER A O 1
ATOM 685 N N . LYS A 1 85 ? 15.389 -17.247 1.511 1.00 47.75 85 LYS A N 1
ATOM 686 C CA . LYS A 1 85 ? 15.862 -17.252 2.897 1.00 47.75 85 LYS A CA 1
ATOM 687 C C . LYS A 1 85 ? 16.532 -18.593 3.184 1.00 47.75 85 LYS A C 1
ATOM 689 O O . LYS A 1 85 ? 15.967 -19.465 3.831 1.00 47.75 85 LYS A O 1
ATOM 694 N N . LEU A 1 86 ? 17.760 -18.734 2.699 1.00 46.44 86 LEU A N 1
ATOM 695 C CA . LEU A 1 86 ? 18.722 -19.732 3.161 1.00 46.44 86 LEU A CA 1
ATOM 696 C C . LEU A 1 86 ? 20.073 -19.030 3.296 1.00 46.44 86 LEU A C 1
ATOM 698 O O . LEU A 1 86 ? 20.684 -18.664 2.293 1.00 46.44 86 LEU A O 1
ATOM 702 N N . GLY A 1 87 ? 20.495 -18.820 4.543 1.00 37.28 87 GLY A N 1
ATOM 703 C CA . GLY A 1 87 ? 21.771 -18.212 4.916 1.00 37.28 87 GLY A CA 1
ATOM 704 C C . GLY A 1 87 ? 21.712 -17.585 6.292 1.00 37.28 87 GLY A C 1
ATOM 705 O O . GLY A 1 87 ? 21.476 -16.361 6.342 1.00 37.28 87 GLY A O 1
#